Protein AF-A0A379AN83-F1 (afdb_monomer_lite)

InterPro domains:
  IPR002523 Mg2+ transporter protein, CorA-like/Zinc transport protein ZntB [PF01544] (27-116)
  IPR045861 CorA, cytoplasmic domain [SSF143865] (1-118)

Radius of gyration: 14.68 Å; chains: 1; bounding box: 39×29×40 Å

Foldseek 3Di:
DKWFWAADVNWTDTQDCPDPPRANVRGQEMEAAQDDPVRQVNCCVRPVAHDDDPVLLVDPDPPSAFDQDPNATWHWDWAWDADPVRDIDTWTWIWGDDPSHIYIYTHDDGPVVVVVVPDGD

pLDDT: mean 93.61, std 8.17, range [50.47, 98.81]

Secondary structure (DSSP, 8-state):
-EEEEEEETTEEEEPP--STTS-GGG-SEEEEES--HHHHHHHHHHH------HHHHH--SHHHHEEEETTEEEEEEEEEEE-TTS-EEEEEEEEEEETTEEEEEESS--HHHHHHHH---

Structure (mmCIF, N/CA/C/O backbone):
data_AF-A0A379AN83-F1
#
_entry.id   AF-A0A379AN83-F1
#
loop_
_atom_site.group_PDB
_atom_site.id
_atom_site.type_symbol
_atom_site.label_atom_id
_atom_site.label_alt_id
_atom_site.label_comp_id
_atom_site.label_asym_id
_atom_site.label_entity_id
_atom_site.label_seq_id
_atom_site.pdbx_PDB_ins_code
_atom_site.Cartn_x
_atom_site.Cartn_y
_atom_site.Cartn_z
_atom_site.occupancy
_atom_site.B_iso_or_equiv
_atom_site.auth_seq_id
_atom_site.auth_comp_id
_atom_site.auth_asym_id
_atom_site.auth_atom_id
_atom_site.pdbx_PDB_model_num
ATOM 1 N N . MET A 1 1 ? -0.184 8.493 -6.083 1.00 92.62 1 MET A N 1
ATOM 2 C CA . MET A 1 1 ? -1.600 8.192 -6.405 1.00 92.62 1 MET A CA 1
ATOM 3 C C . MET A 1 1 ? -2.177 7.183 -5.423 1.00 92.62 1 MET A C 1
ATOM 5 O O . MET A 1 1 ? -1.788 6.017 -5.429 1.00 92.62 1 MET A O 1
ATOM 9 N N . LEU A 1 2 ? -3.162 7.622 -4.645 1.00 95.19 2 LEU A N 1
ATOM 10 C CA . LEU A 1 2 ? -3.920 6.836 -3.676 1.00 95.19 2 LEU A CA 1
ATOM 11 C C . LEU A 1 2 ? -5.273 6.391 -4.252 1.00 95.19 2 LEU A C 1
ATOM 13 O O . LEU A 1 2 ? -6.004 7.153 -4.886 1.00 95.19 2 LEU A O 1
ATOM 17 N N . SER A 1 3 ? -5.631 5.129 -4.034 1.00 95.75 3 SER A N 1
ATOM 18 C CA . SER A 1 3 ? -6.962 4.577 -4.300 1.00 95.75 3 SER A CA 1
ATOM 19 C C . SER A 1 3 ? -7.429 3.756 -3.106 1.00 95.75 3 SER A C 1
ATOM 21 O O . SER A 1 3 ? -6.643 3.031 -2.510 1.00 95.75 3 SER A O 1
ATOM 23 N N . ALA A 1 4 ? -8.714 3.827 -2.773 1.00 96.62 4 ALA A N 1
ATOM 24 C CA . ALA A 1 4 ? -9.287 3.046 -1.685 1.00 96.62 4 ALA A CA 1
ATOM 25 C C . ALA A 1 4 ? -10.541 2.304 -2.145 1.00 96.62 4 ALA A C 1
ATOM 27 O O . ALA A 1 4 ? -11.290 2.778 -3.004 1.00 96.62 4 ALA A O 1
ATOM 28 N N . PHE A 1 5 ? -10.768 1.128 -1.572 1.00 96.19 5 PHE A N 1
ATOM 29 C CA . PHE A 1 5 ? -11.874 0.251 -1.921 1.00 96.19 5 PHE A CA 1
ATOM 30 C C . PHE A 1 5 ? -12.566 -0.241 -0.660 1.00 96.19 5 PHE A C 1
ATOM 32 O O . PHE A 1 5 ? -11.907 -0.633 0.304 1.00 96.19 5 PHE A O 1
ATOM 39 N N . LYS A 1 6 ? -13.896 -0.268 -0.682 1.00 94.75 6 LYS A N 1
ATOM 40 C CA . LYS A 1 6 ? -14.728 -0.889 0.351 1.00 94.75 6 LYS A CA 1
ATOM 41 C C . LYS A 1 6 ? -15.390 -2.148 -0.192 1.00 94.75 6 LYS A C 1
ATOM 43 O O . LYS A 1 6 ? -15.564 -2.308 -1.404 1.00 94.75 6 LYS A O 1
ATOM 48 N N . LEU A 1 7 ? -15.795 -3.022 0.718 1.00 93.44 7 LEU A N 1
ATOM 49 C CA . LEU A 1 7 ? -16.571 -4.204 0.381 1.00 93.44 7 LEU A CA 1
ATOM 50 C C . LEU A 1 7 ? -18.068 -3.879 0.420 1.00 93.44 7 LEU A C 1
ATOM 52 O O . LEU A 1 7 ? -18.569 -3.377 1.422 1.00 93.44 7 LEU A O 1
ATOM 56 N N . ASP A 1 8 ? -18.776 -4.196 -0.656 1.00 91.12 8 ASP A N 1
ATOM 57 C CA . ASP A 1 8 ? -20.231 -4.113 -0.752 1.00 91.12 8 ASP A CA 1
ATOM 58 C C . ASP A 1 8 ? -20.758 -5.434 -1.325 1.00 91.12 8 ASP A C 1
ATOM 60 O O . ASP A 1 8 ? -20.438 -5.790 -2.458 1.00 91.12 8 ASP A O 1
ATOM 64 N N . HIS A 1 9 ? -21.491 -6.209 -0.519 1.00 91.50 9 HIS A N 1
ATOM 65 C CA . HIS A 1 9 ? -21.972 -7.554 -0.876 1.00 91.50 9 HIS A CA 1
ATOM 66 C C . HIS A 1 9 ? -20.874 -8.454 -1.480 1.00 91.50 9 HIS A C 1
ATOM 68 O O . HIS A 1 9 ? -21.050 -9.056 -2.538 1.00 91.50 9 HIS A O 1
ATOM 74 N N . SER A 1 10 ? -19.712 -8.511 -0.817 1.00 90.12 10 SER A N 1
ATOM 75 C CA . SER A 1 10 ? -18.523 -9.257 -1.267 1.00 90.12 10 SER A CA 1
ATOM 76 C C . SER A 1 10 ? -17.925 -8.786 -2.599 1.00 90.12 10 SER A C 1
ATOM 78 O O . SER A 1 10 ? -17.111 -9.491 -3.193 1.00 90.12 10 SER A O 1
ATOM 80 N N . ARG A 1 11 ? -18.275 -7.581 -3.059 1.00 91.44 11 ARG A N 1
ATOM 81 C CA . ARG A 1 11 ? -17.699 -6.947 -4.248 1.00 91.44 11 ARG A CA 1
ATOM 82 C C . ARG A 1 11 ? -16.911 -5.711 -3.842 1.00 91.44 11 ARG A C 1
ATOM 84 O O . ARG A 1 11 ? -17.355 -4.920 -3.013 1.00 91.44 11 ARG A O 1
ATOM 91 N N . LEU A 1 12 ? -15.730 -5.545 -4.428 1.00 94.25 12 LEU A N 1
ATOM 92 C CA . LEU A 1 12 ? -14.934 -4.343 -4.220 1.00 94.25 12 LEU A CA 1
ATOM 93 C C . LEU A 1 12 ? -15.566 -3.180 -4.984 1.00 94.25 12 LEU A C 1
ATOM 95 O O . LEU A 1 12 ? -15.805 -3.264 -6.189 1.00 94.25 12 LEU A O 1
ATOM 99 N N . THR A 1 13 ? -15.825 -2.090 -4.272 1.00 93.50 13 THR A N 1
ATOM 100 C CA . THR A 1 13 ? -16.281 -0.820 -4.839 1.00 93.50 13 THR A CA 1
ATOM 101 C C . THR A 1 13 ? -15.263 0.251 -4.493 1.00 93.50 13 THR A C 1
ATOM 103 O O . THR A 1 13 ? -14.765 0.301 -3.368 1.00 93.50 13 THR A O 1
ATOM 106 N N . ARG A 1 14 ? -14.903 1.078 -5.476 1.00 93.88 14 ARG A N 1
ATOM 107 C CA . ARG A 1 14 ? -13.978 2.189 -5.256 1.00 93.88 14 ARG A CA 1
ATOM 108 C C . ARG A 1 14 ? -14.659 3.237 -4.375 1.00 93.88 14 ARG A C 1
ATOM 110 O O . ARG A 1 14 ? -15.847 3.503 -4.548 1.00 93.88 14 ARG A O 1
ATOM 117 N N . LEU A 1 15 ? -13.917 3.785 -3.421 1.00 92.75 15 LEU A N 1
ATOM 118 C CA . LEU A 1 15 ? -14.318 4.989 -2.708 1.00 92.75 15 LEU A CA 1
ATOM 119 C C . LEU A 1 15 ? -14.017 6.196 -3.596 1.00 92.75 15 LEU A C 1
ATOM 121 O O . LEU A 1 15 ? -12.894 6.329 -4.088 1.00 92.75 15 LEU A O 1
ATOM 125 N N . GLU A 1 16 ? -15.015 7.050 -3.790 1.00 88.12 16 GLU A N 1
ATOM 126 C CA . GLU A 1 16 ? -14.788 8.390 -4.320 1.00 88.12 16 GLU A CA 1
ATOM 127 C C . GLU A 1 16 ? -14.163 9.207 -3.184 1.00 88.12 16 GLU A C 1
ATOM 129 O O . GLU A 1 16 ? -14.734 9.300 -2.099 1.00 88.12 16 GLU A O 1
ATOM 134 N N . LEU A 1 17 ? -12.931 9.664 -3.402 1.00 84.12 17 LEU A N 1
ATOM 135 C CA . LEU A 1 17 ? -12.163 10.492 -2.474 1.00 84.12 17 LEU A CA 1
ATOM 136 C C . LEU A 1 17 ? -12.000 11.854 -3.149 1.00 84.12 17 LEU A C 1
ATOM 138 O O . LEU A 1 17 ? -10.938 12.153 -3.697 1.00 84.12 17 LEU A O 1
ATOM 142 N N . GLU A 1 18 ? -13.096 12.601 -3.223 1.00 75.81 18 GLU A N 1
ATOM 143 C CA . GLU A 1 18 ? -13.165 13.890 -3.918 1.00 75.81 18 GLU A CA 1
ATOM 144 C C . GLU A 1 18 ? -12.709 15.028 -2.997 1.00 75.81 18 GLU A C 1
ATOM 146 O O . GLU A 1 18 ? -12.048 15.955 -3.463 1.00 75.81 18 GLU A O 1
ATOM 151 N N . ASP A 1 19 ? -12.969 14.901 -1.691 1.00 68.88 19 ASP A N 1
ATOM 152 C CA . ASP A 1 19 ? -12.625 15.893 -0.674 1.00 68.88 19 ASP A CA 1
ATOM 153 C C . ASP A 1 19 ? -11.759 15.304 0.458 1.00 68.88 19 ASP A C 1
ATOM 155 O O . ASP A 1 19 ? -11.744 14.102 0.738 1.00 68.88 19 ASP A O 1
ATOM 159 N N . GLU A 1 20 ? -11.066 16.175 1.199 1.00 63.81 20 GLU A N 1
ATOM 160 C CA . GLU A 1 20 ? -10.297 15.800 2.402 1.00 63.81 20 GLU A CA 1
ATOM 161 C C . GLU A 1 20 ? -11.178 15.233 3.531 1.00 63.81 20 GLU A C 1
ATOM 163 O O . GLU A 1 20 ? -10.687 14.560 4.435 1.00 63.81 20 GLU A O 1
ATOM 168 N N . ASN A 1 21 ? -12.492 15.474 3.481 1.00 68.19 21 ASN A N 1
ATOM 169 C CA . ASN A 1 21 ? -13.445 14.909 4.437 1.00 68.19 21 ASN A CA 1
ATOM 170 C C . ASN A 1 21 ? -13.791 13.439 4.151 1.00 68.19 21 ASN A C 1
ATOM 172 O O . ASN A 1 21 ? -14.346 12.770 5.033 1.00 68.19 21 ASN A O 1
ATOM 176 N N . ASP A 1 22 ? -13.487 12.933 2.953 1.00 80.56 22 ASP A N 1
ATOM 177 C CA . ASP A 1 22 ? -13.760 11.545 2.598 1.00 80.56 22 ASP A CA 1
ATOM 178 C C . ASP A 1 22 ? -12.794 10.624 3.341 1.00 80.56 22 ASP A C 1
ATOM 180 O O . ASP A 1 22 ? -11.587 10.636 3.117 1.00 80.56 22 ASP A O 1
ATOM 184 N N . LYS A 1 23 ? -13.319 9.814 4.261 1.00 86.06 23 LYS A N 1
ATOM 185 C CA . LYS A 1 23 ? -12.468 9.018 5.149 1.00 86.06 23 LYS A CA 1
ATOM 186 C C . LYS A 1 23 ? -12.079 7.674 4.553 1.00 86.06 23 LYS A C 1
ATOM 188 O O . LYS A 1 23 ? -12.931 6.893 4.119 1.00 86.06 23 LYS A O 1
ATOM 193 N N . LEU A 1 24 ? -10.803 7.327 4.690 1.00 94.12 24 LEU A N 1
ATOM 194 C CA . LEU A 1 24 ? -10.251 6.015 4.354 1.00 94.12 24 LEU A CA 1
ATOM 195 C C . LEU A 1 24 ? -10.708 4.914 5.319 1.00 94.12 24 LEU A C 1
ATOM 197 O O . LEU A 1 24 ? -10.564 3.729 5.015 1.00 94.12 24 LEU A O 1
ATOM 201 N N . THR A 1 25 ? -11.271 5.269 6.474 1.00 92.81 25 THR A N 1
ATOM 202 C CA . THR A 1 25 ? -11.600 4.337 7.567 1.00 92.81 25 THR A CA 1
ATOM 203 C C . THR A 1 25 ? -12.550 3.207 7.160 1.00 92.81 25 THR A C 1
ATOM 205 O O . THR A 1 25 ? -12.493 2.121 7.734 1.00 92.81 25 THR A O 1
ATOM 208 N N . THR A 1 26 ? -13.391 3.414 6.143 1.00 92.69 26 THR A N 1
ATOM 209 C CA . THR A 1 26 ? -14.325 2.389 5.632 1.00 92.69 26 THR A CA 1
ATOM 210 C C . THR A 1 26 ? -13.718 1.460 4.578 1.00 92.69 26 THR A C 1
ATOM 212 O O . THR A 1 26 ? -14.368 0.505 4.148 1.00 92.69 26 THR A O 1
ATOM 215 N N . SER A 1 27 ? -12.483 1.721 4.145 1.00 96.25 27 SER A N 1
ATOM 216 C CA . SER A 1 27 ? -11.799 0.890 3.158 1.00 96.25 27 SER A CA 1
ATOM 217 C C . SER A 1 27 ? -11.383 -0.459 3.747 1.00 96.25 27 SER A C 1
ATOM 219 O O . SER A 1 27 ? -10.986 -0.553 4.909 1.00 96.25 27 SER A O 1
ATOM 221 N N . VAL A 1 28 ? -11.454 -1.500 2.920 1.00 97.31 28 VAL A N 1
ATOM 222 C CA . VAL A 1 28 ? -10.849 -2.818 3.167 1.00 97.31 28 VAL A CA 1
ATOM 223 C C . VAL A 1 28 ? -9.514 -2.960 2.431 1.00 97.31 2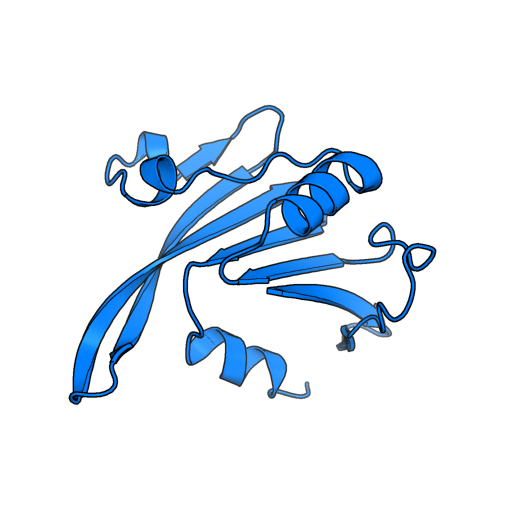8 VAL A C 1
ATOM 225 O O . VAL A 1 28 ? -8.685 -3.783 2.805 1.00 97.31 28 VAL A O 1
ATOM 228 N N . TRP A 1 29 ? -9.289 -2.141 1.401 1.00 98.31 29 TRP A N 1
ATOM 229 C CA . TRP A 1 29 ? -8.050 -2.110 0.634 1.00 98.31 29 TRP A CA 1
ATOM 230 C C . TRP A 1 29 ? -7.672 -0.670 0.277 1.00 98.31 29 TRP A C 1
ATOM 232 O O . TRP A 1 29 ? -8.496 0.061 -0.279 1.00 98.31 29 TRP A O 1
ATOM 242 N N . VAL A 1 30 ? -6.433 -0.282 0.580 1.00 98.19 30 VAL A N 1
ATOM 243 C CA . VAL A 1 30 ? -5.799 0.973 0.156 1.00 98.19 30 VAL A CA 1
ATOM 244 C C . VAL A 1 30 ? -4.622 0.638 -0.761 1.00 98.19 30 VAL A C 1
ATOM 246 O O . VAL A 1 30 ? -3.705 -0.075 -0.364 1.00 98.19 30 VAL A O 1
ATOM 249 N N . ASP A 1 31 ? -4.656 1.136 -1.993 1.00 98.31 31 ASP A N 1
ATOM 250 C CA . ASP A 1 31 ? -3.627 0.949 -3.019 1.00 98.31 31 ASP A CA 1
ATOM 251 C C . ASP A 1 31 ? -2.913 2.275 -3.280 1.00 98.31 31 ASP A C 1
ATOM 253 O O . ASP A 1 31 ? -3.550 3.274 -3.623 1.00 98.31 31 ASP A O 1
ATOM 257 N N . LEU A 1 32 ? -1.593 2.280 -3.121 1.00 98.19 32 LEU A N 1
ATOM 258 C CA . LEU A 1 32 ? -0.724 3.433 -3.303 1.00 98.19 32 LEU A CA 1
ATOM 259 C C . LEU A 1 32 ? 0.296 3.153 -4.401 1.00 98.19 32 LEU A C 1
ATOM 261 O O . LEU A 1 32 ? 1.070 2.196 -4.333 1.00 98.19 32 LEU A O 1
ATOM 265 N N . ILE A 1 33 ? 0.329 4.040 -5.389 1.00 97.94 33 ILE A N 1
ATOM 266 C CA . ILE A 1 33 ? 1.292 4.017 -6.489 1.00 97.94 33 ILE A CA 1
ATOM 267 C C . ILE A 1 33 ? 2.102 5.292 -6.432 1.00 97.94 33 ILE A C 1
ATOM 269 O O . ILE A 1 33 ? 1.507 6.364 -6.539 1.00 97.94 33 ILE A O 1
ATOM 273 N N . GLU A 1 34 ? 3.417 5.170 -6.262 1.00 96.69 34 GLU A N 1
ATOM 274 C CA . GLU A 1 34 ? 4.335 6.307 -6.113 1.00 96.69 34 GLU A CA 1
ATOM 275 C C . GLU A 1 34 ? 3.721 7.428 -5.256 1.00 96.69 34 GLU A C 1
ATOM 277 O O . GLU A 1 34 ? 3.502 8.534 -5.756 1.00 96.69 34 GLU A O 1
ATOM 282 N N . PRO A 1 35 ? 3.324 7.137 -4.000 1.00 96.31 35 PRO A N 1
ATOM 283 C CA . PRO A 1 35 ? 2.559 8.098 -3.235 1.00 96.31 35 PRO A CA 1
ATOM 284 C C . PRO A 1 35 ? 3.389 9.326 -2.886 1.00 96.31 35 PRO A C 1
ATOM 286 O O . PRO A 1 35 ? 4.560 9.217 -2.498 1.00 96.31 35 PRO A O 1
ATOM 289 N N . GLU A 1 36 ? 2.751 10.484 -2.988 1.00 95.44 36 GLU A N 1
ATOM 290 C CA . GLU A 1 36 ? 3.304 11.743 -2.501 1.00 95.44 36 GLU A CA 1
ATOM 291 C C . GLU A 1 36 ? 3.264 11.792 -0.967 1.00 95.44 36 GLU A C 1
ATOM 293 O O . GLU A 1 36 ? 2.556 11.018 -0.318 1.00 95.44 36 GLU A O 1
ATOM 298 N N . GLU A 1 37 ? 4.022 12.713 -0.368 1.00 95.00 37 GLU A N 1
ATOM 299 C CA . GLU A 1 37 ? 4.103 12.865 1.093 1.00 95.00 37 GLU A CA 1
ATOM 300 C C . GLU A 1 37 ? 2.717 13.068 1.722 1.00 95.00 37 GLU A C 1
ATOM 302 O O . GLU A 1 37 ? 2.355 12.338 2.639 1.00 95.00 37 GLU A O 1
ATOM 307 N N . GLY A 1 38 ? 1.876 13.926 1.134 1.00 95.25 38 GLY A N 1
ATOM 308 C CA . GLY A 1 38 ? 0.511 14.149 1.622 1.00 95.25 38 GLY A CA 1
ATOM 309 C C . GLY A 1 38 ? -0.381 12.899 1.585 1.00 95.25 38 GLY A C 1
ATOM 310 O O . GLY A 1 38 ? -1.229 12.718 2.457 1.00 95.25 38 GLY A O 1
ATOM 311 N N . GLU A 1 39 ? -0.184 11.993 0.622 1.00 95.62 39 GLU A N 1
ATOM 312 C CA . GLU A 1 39 ? -0.928 10.725 0.563 1.00 95.62 39 GLU A CA 1
ATOM 313 C C . GLU A 1 39 ? -0.458 9.751 1.653 1.00 95.62 39 GLU A C 1
ATOM 315 O O . GLU A 1 39 ? -1.281 9.053 2.251 1.00 95.62 39 GLU A O 1
ATOM 320 N N . ARG A 1 40 ? 0.850 9.723 1.944 1.00 96.69 40 ARG A N 1
ATOM 321 C CA . ARG A 1 40 ? 1.419 8.931 3.047 1.00 96.69 40 ARG A CA 1
ATOM 322 C C . ARG A 1 40 ? 0.939 9.454 4.397 1.00 96.69 40 ARG A C 1
ATOM 324 O O . ARG A 1 40 ? 0.458 8.668 5.210 1.00 96.69 40 ARG A O 1
ATOM 331 N N . ASP A 1 41 ? 0.988 10.766 4.596 1.00 95.94 41 ASP A N 1
ATOM 332 C CA . ASP A 1 41 ? 0.525 11.430 5.817 1.00 95.94 41 ASP A CA 1
ATOM 333 C C . ASP A 1 41 ? -0.967 11.199 6.052 1.00 95.94 41 ASP A C 1
ATOM 335 O O . ASP A 1 41 ? -1.404 10.977 7.184 1.00 95.94 41 ASP A O 1
ATOM 339 N N . ARG A 1 42 ? -1.770 11.195 4.984 1.00 95.00 42 ARG A N 1
ATOM 340 C CA . ARG A 1 42 ? -3.194 10.858 5.068 1.00 95.00 42 ARG A CA 1
ATOM 341 C C . ARG A 1 42 ? -3.411 9.423 5.551 1.00 95.00 42 ARG A C 1
ATOM 343 O O . ARG A 1 42 ? -4.214 9.205 6.454 1.00 95.00 42 ARG A O 1
ATOM 350 N N . VAL A 1 43 ? -2.680 8.446 5.008 1.00 96.75 43 VAL A N 1
ATOM 351 C CA . VAL A 1 43 ? -2.760 7.046 5.470 1.00 96.75 43 VAL A CA 1
ATOM 352 C C . VAL A 1 43 ? -2.323 6.921 6.932 1.00 96.75 43 VAL A C 1
ATOM 354 O O . VAL A 1 43 ? -3.023 6.286 7.724 1.00 96.75 43 VAL A O 1
ATOM 357 N N . GLN A 1 44 ? -1.232 7.581 7.320 1.00 96.62 44 GLN A N 1
ATOM 358 C CA . GLN A 1 44 ? -0.762 7.588 8.704 1.00 96.62 44 GLN A CA 1
ATOM 359 C C . GLN A 1 44 ? -1.786 8.225 9.655 1.00 96.62 44 GLN A C 1
ATOM 361 O O . GLN A 1 44 ? -2.081 7.673 10.711 1.00 96.62 44 GLN A O 1
ATOM 366 N N . SER A 1 45 ? -2.334 9.388 9.306 1.00 95.50 45 SER A N 1
ATOM 367 C CA . SER A 1 45 ? -3.225 10.153 10.187 1.00 95.50 45 SE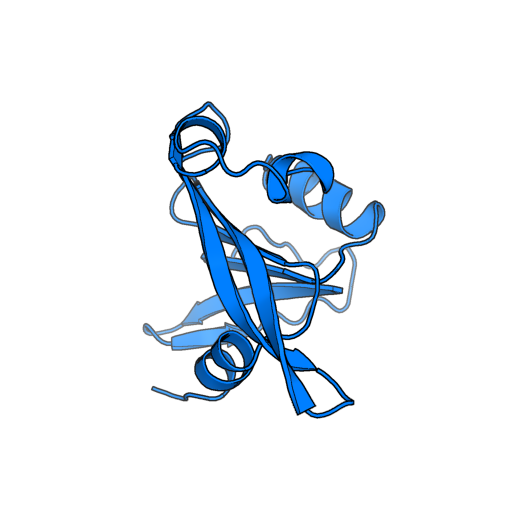R A CA 1
ATOM 368 C C . SER A 1 45 ? -4.620 9.541 10.311 1.00 95.50 45 SER A C 1
ATOM 370 O O . SER A 1 45 ? -5.195 9.550 11.401 1.00 95.50 45 SER A O 1
ATOM 372 N N . GLU A 1 46 ? -5.170 8.987 9.228 1.00 95.75 46 GLU A N 1
ATOM 373 C CA . GLU A 1 46 ? -6.516 8.409 9.231 1.00 95.75 46 GLU A CA 1
ATOM 374 C C . GLU A 1 46 ? -6.556 6.942 9.669 1.00 95.75 46 GLU A C 1
ATOM 376 O O . GLU A 1 46 ? -7.556 6.511 10.251 1.00 95.75 46 GLU A O 1
ATOM 381 N N . LEU A 1 47 ? -5.512 6.167 9.358 1.00 96.62 47 LEU A N 1
ATOM 382 C CA . LEU A 1 47 ? -5.485 4.712 9.554 1.00 96.62 47 LEU A CA 1
ATOM 383 C C . LEU A 1 47 ? -4.383 4.245 10.511 1.00 96.62 47 LEU A C 1
ATOM 385 O O . LEU A 1 47 ? -4.340 3.064 10.847 1.00 96.62 47 LEU A O 1
ATOM 389 N N . GLY A 1 48 ? -3.497 5.145 10.947 1.00 96.38 48 GLY A N 1
ATOM 390 C CA . GLY A 1 48 ? -2.396 4.816 11.849 1.00 96.38 48 GLY A CA 1
ATOM 391 C C . GLY A 1 48 ? -1.362 3.878 11.234 1.00 96.38 48 GLY A C 1
ATOM 392 O O . GLY A 1 48 ? -0.707 3.170 11.992 1.00 96.38 48 GLY A O 1
ATOM 393 N N . GLN A 1 49 ? -1.283 3.802 9.901 1.00 97.88 49 GLN A N 1
ATOM 394 C CA . GLN A 1 49 ? -0.441 2.848 9.182 1.00 97.88 49 GLN A CA 1
ATOM 395 C C . GLN A 1 49 ? 0.813 3.522 8.627 1.00 97.88 49 GLN A C 1
ATOM 397 O O . GLN A 1 49 ? 0.708 4.345 7.712 1.00 97.88 49 GLN A O 1
ATOM 402 N N . SER A 1 50 ? 1.981 3.077 9.091 1.00 96.00 50 SER A N 1
ATOM 403 C CA . SER A 1 50 ? 3.250 3.433 8.460 1.00 96.00 50 SER A CA 1
ATOM 404 C C . SER A 1 50 ? 3.422 2.628 7.173 1.00 96.00 50 SER A C 1
ATOM 406 O O . SER A 1 50 ? 3.121 1.432 7.116 1.00 96.00 50 SER A O 1
ATOM 408 N N . LEU A 1 51 ? 3.894 3.286 6.117 1.00 97.12 51 LEU A N 1
ATOM 409 C CA . LEU A 1 51 ? 4.180 2.655 4.830 1.00 97.12 51 LEU A CA 1
ATOM 410 C C . LEU A 1 51 ? 5.687 2.493 4.658 1.00 97.12 51 LEU A C 1
ATOM 412 O O . LEU A 1 51 ? 6.433 3.426 4.956 1.00 97.12 51 LEU A O 1
ATOM 416 N N . ALA A 1 52 ? 6.104 1.364 4.080 1.00 96.50 52 ALA A N 1
ATOM 417 C CA . ALA A 1 52 ? 7.502 1.118 3.748 1.00 96.50 52 ALA A CA 1
ATOM 418 C C . ALA A 1 52 ? 8.110 2.274 2.932 1.00 96.50 52 ALA A C 1
ATOM 420 O O . ALA A 1 52 ? 7.465 2.924 2.094 1.00 96.50 52 ALA A O 1
ATOM 421 N N . THR A 1 53 ? 9.375 2.549 3.196 1.00 95.19 53 THR A N 1
ATOM 422 C CA . THR A 1 53 ? 10.213 3.497 2.471 1.00 95.19 53 THR A CA 1
ATOM 423 C C . THR A 1 53 ? 10.746 2.860 1.189 1.00 95.19 53 THR A C 1
ATOM 425 O O . THR A 1 53 ? 10.740 1.645 1.031 1.00 95.19 53 THR A O 1
ATOM 428 N N . ARG A 1 54 ? 11.211 3.679 0.236 1.00 91.62 54 ARG A N 1
ATOM 429 C CA . ARG A 1 54 ? 11.772 3.151 -1.021 1.00 91.62 54 ARG A CA 1
ATOM 430 C C . ARG A 1 54 ? 12.971 2.212 -0.795 1.00 91.62 54 ARG A C 1
ATOM 432 O O . ARG A 1 54 ? 12.944 1.138 -1.382 1.00 91.62 54 ARG A O 1
ATOM 439 N N . PRO A 1 55 ? 13.957 2.536 0.070 1.00 94.38 55 PRO A N 1
ATOM 440 C CA . PRO A 1 55 ? 15.072 1.626 0.340 1.00 94.38 55 PRO A CA 1
ATOM 441 C C . PRO A 1 55 ? 14.635 0.251 0.868 1.00 94.38 55 PRO A C 1
ATOM 443 O O . PRO A 1 55 ? 15.156 -0.760 0.419 1.00 94.38 55 PRO A O 1
ATOM 446 N N . GLU A 1 56 ? 13.622 0.188 1.736 1.00 94.19 56 GLU A N 1
ATOM 447 C CA . GLU A 1 56 ? 13.107 -1.086 2.277 1.00 94.19 56 GLU A CA 1
ATOM 448 C C . GLU A 1 56 ? 12.455 -1.980 1.202 1.00 94.19 56 GLU A C 1
ATOM 450 O O . GLU A 1 56 ? 12.337 -3.192 1.378 1.00 94.19 56 GLU A O 1
ATOM 455 N N . LEU A 1 57 ? 12.024 -1.411 0.068 1.00 94.06 57 LEU A N 1
ATOM 456 C CA . LEU A 1 57 ? 11.505 -2.185 -1.069 1.00 94.06 57 LEU A CA 1
ATOM 457 C C . LEU A 1 57 ? 12.619 -2.803 -1.930 1.00 94.06 57 LEU A C 1
ATOM 459 O O . LEU A 1 57 ? 12.340 -3.712 -2.726 1.00 94.06 57 LEU A O 1
ATOM 463 N N . GLU A 1 58 ? 13.852 -2.308 -1.800 1.00 93.88 58 GLU A N 1
ATOM 464 C CA . GLU A 1 58 ? 15.034 -2.812 -2.507 1.00 93.88 58 GLU A CA 1
ATOM 465 C C . GLU A 1 58 ? 15.691 -3.987 -1.770 1.00 93.88 58 GLU A C 1
ATOM 467 O O . GLU A 1 58 ? 16.380 -4.791 -2.406 1.00 93.88 58 GLU A O 1
ATOM 472 N N . ASP A 1 59 ? 15.434 -4.131 -0.467 1.00 95.50 59 ASP A N 1
ATOM 473 C CA . ASP A 1 59 ? 15.960 -5.227 0.343 1.00 95.50 59 ASP A CA 1
ATOM 474 C C . ASP A 1 59 ? 15.486 -6.596 -0.183 1.00 95.50 59 ASP A C 1
ATOM 476 O O . ASP A 1 59 ? 14.317 -6.835 -0.529 1.00 95.50 59 ASP A O 1
ATOM 480 N N . ILE A 1 60 ? 16.424 -7.539 -0.261 1.00 93.62 60 ILE A N 1
ATOM 481 C CA . ILE A 1 60 ? 16.191 -8.875 -0.835 1.00 93.62 60 ILE A CA 1
ATOM 482 C C . ILE A 1 60 ? 16.165 -9.973 0.227 1.00 93.62 60 ILE A C 1
ATOM 484 O O . ILE A 1 60 ? 15.741 -11.099 -0.048 1.00 93.62 60 ILE A O 1
ATOM 488 N N . GLU A 1 61 ? 16.608 -9.658 1.437 1.00 95.56 61 GLU A N 1
ATOM 489 C CA . GLU A 1 61 ? 16.662 -10.554 2.576 1.00 95.56 61 GLU A CA 1
ATOM 490 C C . GLU A 1 61 ? 15.256 -11.004 2.975 1.00 95.56 61 GLU A C 1
ATOM 492 O O . GLU A 1 61 ? 14.333 -10.206 3.112 1.00 95.56 61 GLU A O 1
ATOM 497 N N . ALA A 1 62 ? 15.089 -12.301 3.244 1.00 91.94 62 ALA A N 1
ATOM 498 C CA . ALA A 1 62 ? 13.793 -12.846 3.644 1.00 91.94 62 ALA A CA 1
ATOM 499 C C . ALA A 1 62 ? 13.208 -12.136 4.880 1.00 91.94 62 ALA A C 1
ATOM 501 O O . ALA A 1 62 ? 12.006 -11.900 4.929 1.00 91.94 62 ALA A O 1
ATOM 502 N N . SER A 1 63 ? 14.055 -11.743 5.838 1.00 94.81 63 SER A N 1
ATOM 503 C CA . SER A 1 63 ? 13.648 -11.007 7.041 1.00 94.81 63 SER A CA 1
ATOM 504 C C . SER A 1 63 ? 13.192 -9.573 6.772 1.00 94.81 63 SER A C 1
ATOM 506 O O . SER A 1 63 ? 12.446 -9.039 7.578 1.00 94.81 63 SER A O 1
ATOM 508 N N . ALA A 1 64 ? 13.629 -8.962 5.668 1.00 94.69 64 ALA A N 1
ATOM 509 C CA . ALA A 1 64 ? 13.192 -7.634 5.235 1.00 94.69 64 ALA A CA 1
ATOM 510 C C . ALA A 1 64 ? 11.967 -7.696 4.304 1.00 94.69 64 ALA A C 1
ATOM 512 O O . ALA A 1 64 ? 11.394 -6.673 3.948 1.00 94.69 64 ALA A O 1
ATOM 513 N N . ARG A 1 65 ? 11.556 -8.904 3.889 1.00 97.38 65 ARG A N 1
ATOM 514 C CA . ARG A 1 65 ? 10.450 -9.110 2.945 1.00 97.38 65 ARG A CA 1
ATOM 515 C C . ARG A 1 65 ? 9.242 -9.806 3.543 1.00 97.38 65 ARG A C 1
ATOM 517 O O . ARG A 1 65 ? 8.143 -9.611 3.040 1.00 97.38 65 ARG A O 1
ATOM 524 N N . PHE A 1 66 ? 9.433 -10.647 4.552 1.00 97.88 66 PHE A N 1
ATOM 525 C CA . PHE A 1 66 ? 8.368 -11.443 5.154 1.00 97.88 66 PHE A CA 1
ATOM 526 C C . PHE A 1 66 ? 8.510 -11.387 6.672 1.00 97.88 66 PHE A C 1
ATOM 528 O O . PHE A 1 66 ? 9.306 -12.125 7.257 1.00 97.88 66 PHE A O 1
ATOM 535 N N . PHE A 1 67 ? 7.767 -10.484 7.303 1.00 97.94 67 PHE A N 1
ATOM 536 C CA . PHE A 1 67 ? 7.878 -10.226 8.735 1.00 97.94 67 PHE A CA 1
ATOM 537 C C . PHE A 1 67 ? 6.564 -9.694 9.314 1.00 97.94 67 PHE A C 1
ATOM 539 O O . PHE A 1 67 ? 5.663 -9.289 8.583 1.00 97.94 67 PHE A O 1
ATOM 546 N N . GLU A 1 68 ? 6.459 -9.724 10.640 1.00 98.19 68 GLU A N 1
ATOM 547 C CA . GLU A 1 68 ? 5.368 -9.115 11.399 1.00 98.19 68 GLU A CA 1
ATOM 548 C C . GLU A 1 68 ? 5.954 -8.136 12.420 1.00 98.19 68 GLU A C 1
ATOM 550 O O . GLU A 1 68 ? 6.956 -8.449 13.070 1.00 98.19 68 GLU A O 1
ATOM 555 N N . ASP A 1 69 ? 5.318 -6.979 12.581 1.00 96.81 69 ASP A N 1
ATOM 556 C CA . ASP A 1 69 ? 5.642 -5.976 13.598 1.00 96.81 69 ASP A CA 1
ATOM 557 C C . ASP A 1 69 ? 4.369 -5.248 14.097 1.00 96.81 69 ASP A C 1
ATOM 559 O O . ASP A 1 69 ? 3.250 -5.751 13.959 1.00 96.81 69 ASP A O 1
ATOM 563 N N . GLU A 1 70 ? 4.518 -4.076 14.723 1.00 96.06 70 GLU A N 1
ATOM 564 C CA . GLU A 1 70 ? 3.394 -3.272 15.232 1.00 96.06 70 GLU A CA 1
ATOM 565 C C . GLU A 1 70 ? 2.475 -2.690 14.137 1.00 96.06 70 GLU A C 1
ATOM 567 O O . GLU A 1 70 ? 1.298 -2.384 14.393 1.00 96.06 70 GLU A O 1
ATOM 572 N N . ASP A 1 71 ? 2.992 -2.594 12.913 1.00 96.06 71 ASP A N 1
ATOM 573 C CA . ASP A 1 71 ? 2.312 -2.128 11.708 1.00 96.06 71 ASP A CA 1
ATOM 574 C C . ASP A 1 71 ? 1.684 -3.279 10.899 1.00 96.06 71 ASP A C 1
ATOM 576 O O . ASP A 1 71 ? 1.022 -3.032 9.887 1.00 96.06 71 ASP A O 1
ATOM 580 N N . GLY A 1 72 ? 1.786 -4.523 11.379 1.00 97.75 72 GLY A N 1
ATOM 581 C CA . GLY A 1 72 ? 1.034 -5.678 10.888 1.00 97.75 72 GLY A CA 1
ATOM 582 C C . GLY A 1 72 ? 1.891 -6.745 10.213 1.00 97.75 72 GLY A C 1
ATOM 583 O O . GLY A 1 72 ? 3.071 -6.906 10.511 1.00 97.75 72 GLY A O 1
ATOM 584 N N . LEU A 1 73 ? 1.262 -7.526 9.332 1.00 98.56 73 LEU A N 1
ATOM 585 C CA . LEU A 1 73 ? 1.926 -8.549 8.523 1.00 98.56 73 LEU A CA 1
ATOM 586 C C . LEU A 1 73 ? 2.416 -7.941 7.213 1.00 98.56 73 LEU A C 1
ATOM 588 O O . LEU A 1 73 ? 1.594 -7.469 6.426 1.00 98.56 73 LEU A O 1
ATOM 592 N N . HIS A 1 74 ? 3.715 -8.042 6.948 1.00 98.69 74 HIS A N 1
ATOM 593 C CA . HIS A 1 74 ? 4.376 -7.482 5.772 1.00 98.69 74 HIS A CA 1
ATOM 594 C C . HIS A 1 74 ? 4.845 -8.577 4.817 1.00 98.69 74 HIS A C 1
ATOM 596 O O . HIS A 1 74 ? 5.462 -9.569 5.215 1.00 98.69 74 HIS A O 1
ATOM 602 N N . ILE A 1 75 ? 4.538 -8.394 3.533 1.00 98.56 75 ILE A N 1
ATOM 603 C CA . ILE A 1 75 ? 4.911 -9.291 2.439 1.00 98.56 75 ILE A CA 1
ATOM 604 C C . ILE A 1 75 ? 5.392 -8.440 1.263 1.00 98.56 75 ILE A C 1
ATOM 606 O O . ILE A 1 75 ? 4.596 -7.823 0.560 1.00 98.56 75 ILE A O 1
ATOM 610 N N . HIS A 1 76 ? 6.695 -8.431 1.003 1.00 98.38 76 HIS A N 1
ATOM 611 C CA . HIS A 1 76 ? 7.302 -7.750 -0.138 1.00 98.38 76 HIS A CA 1
ATOM 612 C C . HIS A 1 76 ? 7.534 -8.770 -1.253 1.00 98.38 76 HIS A C 1
ATOM 614 O O . HIS A 1 76 ? 8.421 -9.628 -1.179 1.00 98.38 76 HIS A O 1
ATOM 620 N N . SER A 1 77 ? 6.738 -8.697 -2.317 1.00 97.94 77 SER A N 1
ATOM 621 C CA . SER A 1 77 ? 6.758 -9.686 -3.399 1.00 97.94 77 SER A CA 1
ATOM 622 C C . SER A 1 77 ? 7.088 -9.048 -4.739 1.00 97.94 77 SER A C 1
ATOM 624 O O . SER A 1 77 ? 6.700 -7.914 -5.011 1.00 97.94 77 SER A O 1
ATOM 626 N N . PHE A 1 78 ? 7.812 -9.778 -5.586 1.00 97.94 78 PHE A N 1
ATOM 627 C CA . PHE A 1 78 ? 8.068 -9.332 -6.948 1.00 97.94 78 PHE A CA 1
ATOM 628 C C . PHE A 1 78 ? 6.832 -9.527 -7.818 1.00 97.94 78 PHE A C 1
ATOM 630 O O . PHE A 1 78 ? 6.240 -10.606 -7.855 1.00 97.94 78 PHE A O 1
ATOM 637 N N . PHE A 1 79 ? 6.488 -8.482 -8.558 1.00 98.25 79 PHE A N 1
ATOM 638 C CA . PHE A 1 79 ? 5.473 -8.507 -9.594 1.00 98.25 79 PHE A CA 1
ATOM 639 C C . PHE A 1 79 ? 6.115 -8.245 -10.947 1.00 98.25 79 PHE A C 1
ATOM 641 O O . PHE A 1 79 ? 6.852 -7.275 -11.129 1.00 98.25 79 PHE A O 1
ATOM 648 N N . PHE A 1 80 ? 5.796 -9.119 -11.894 1.00 97.94 80 PHE A N 1
ATOM 649 C CA . PHE A 1 80 ? 6.271 -9.026 -13.262 1.00 97.94 80 PHE A CA 1
ATOM 650 C C . PHE A 1 80 ? 5.598 -7.872 -14.013 1.00 97.94 80 PHE A C 1
ATOM 652 O O . PHE A 1 80 ? 4.392 -7.633 -13.862 1.00 97.94 80 PHE A O 1
ATOM 659 N N . TYR A 1 81 ? 6.364 -7.198 -14.865 1.00 97.06 81 TYR A N 1
ATOM 660 C CA . TYR A 1 81 ? 5.864 -6.239 -15.843 1.00 97.06 81 TYR A CA 1
ATOM 661 C C . TYR A 1 81 ? 6.765 -6.214 -17.086 1.00 97.06 81 TYR A C 1
ATOM 663 O O . TYR A 1 81 ? 7.902 -6.682 -17.052 1.00 97.06 81 TYR A O 1
ATOM 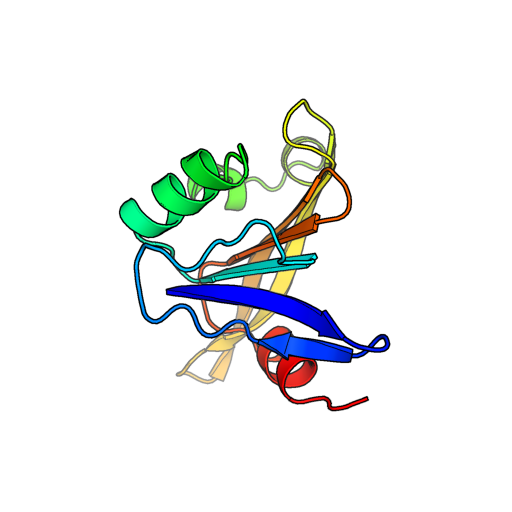671 N N . GLU A 1 82 ? 6.243 -5.639 -18.164 1.00 96.44 82 GLU A N 1
ATOM 672 C CA . GLU A 1 82 ? 7.011 -5.249 -19.349 1.00 96.44 82 GLU A CA 1
ATOM 673 C C . GLU A 1 82 ? 7.047 -3.717 -19.394 1.00 96.44 82 GLU A C 1
ATOM 675 O O . GLU A 1 82 ? 6.031 -3.070 -19.102 1.00 96.44 82 GLU A O 1
ATOM 680 N N . ASP A 1 83 ? 8.220 -3.135 -19.644 1.00 92.81 83 ASP A N 1
ATOM 681 C CA . ASP A 1 83 ? 8.375 -1.685 -19.783 1.00 92.81 83 ASP A CA 1
ATOM 682 C C . ASP A 1 83 ? 7.978 -1.186 -21.185 1.00 92.81 83 ASP A C 1
ATOM 684 O O . ASP A 1 83 ? 7.423 -1.921 -21.998 1.00 92.81 83 ASP A O 1
ATOM 688 N N . ALA A 1 84 ? 8.195 0.103 -21.452 1.00 89.88 84 ALA A N 1
ATOM 689 C CA . ALA A 1 84 ? 7.823 0.716 -22.727 1.00 89.88 84 ALA A CA 1
ATOM 690 C C . ALA A 1 84 ? 8.693 0.261 -23.914 1.00 89.88 84 ALA A C 1
ATOM 692 O O . ALA A 1 84 ? 8.290 0.475 -25.056 1.00 89.88 84 ALA A O 1
ATOM 693 N N . ASP A 1 85 ? 9.851 -0.349 -23.646 1.00 94.81 85 ASP A N 1
ATOM 694 C CA . ASP A 1 85 ? 10.807 -0.850 -24.637 1.00 94.81 85 ASP A CA 1
ATOM 695 C C . ASP A 1 85 ? 10.721 -2.389 -24.776 1.00 94.81 85 ASP A C 1
ATOM 697 O O . ASP A 1 85 ? 11.652 -3.027 -25.268 1.00 94.81 85 ASP A O 1
ATOM 701 N N . ASP A 1 86 ? 9.603 -2.990 -24.341 1.00 92.62 86 ASP A N 1
ATOM 702 C CA . ASP A 1 86 ? 9.335 -4.436 -24.330 1.00 92.62 86 ASP A CA 1
ATOM 703 C C . ASP A 1 86 ? 10.343 -5.258 -23.495 1.00 92.62 86 ASP A C 1
ATOM 705 O O . ASP A 1 86 ? 10.530 -6.462 -23.713 1.00 92.62 86 ASP A O 1
ATOM 709 N N . HIS A 1 87 ? 10.996 -4.646 -22.501 1.00 95.19 87 HIS A N 1
ATOM 710 C CA . HIS A 1 87 ? 11.861 -5.375 -21.579 1.00 95.19 87 HIS A CA 1
ATOM 711 C C . HIS A 1 87 ? 11.095 -5.891 -20.361 1.00 95.19 87 HIS A C 1
ATOM 713 O O . HIS A 1 87 ? 10.368 -5.170 -19.676 1.00 95.19 87 HIS A O 1
ATOM 719 N N . ALA A 1 88 ? 11.329 -7.165 -20.049 1.00 96.62 88 ALA A N 1
ATOM 720 C CA . ALA A 1 88 ? 10.818 -7.811 -18.852 1.00 96.62 88 ALA A CA 1
ATOM 721 C C . ALA A 1 88 ? 11.502 -7.280 -17.583 1.00 96.62 88 ALA A C 1
ATOM 723 O O . ALA A 1 88 ? 12.731 -7.206 -17.503 1.00 96.62 88 ALA A O 1
ATOM 724 N N . GLY A 1 89 ? 10.704 -7.005 -16.553 1.00 96.25 89 GLY A N 1
ATOM 725 C CA . GLY A 1 89 ? 11.178 -6.533 -15.259 1.00 96.25 89 GLY A CA 1
ATOM 726 C C . GLY A 1 89 ? 10.353 -7.059 -14.089 1.00 96.25 89 GLY A C 1
ATOM 727 O O . GLY A 1 89 ? 9.239 -7.560 -14.241 1.00 96.25 89 GLY A O 1
ATOM 728 N N . ASN A 1 90 ? 10.920 -6.918 -12.892 1.00 96.50 90 ASN A N 1
ATOM 729 C CA . ASN A 1 90 ? 10.227 -7.149 -11.629 1.00 96.50 90 ASN A CA 1
ATOM 730 C C . ASN A 1 90 ? 10.151 -5.842 -10.845 1.00 96.50 90 ASN A C 1
ATOM 732 O O . ASN A 1 90 ? 11.122 -5.089 -10.794 1.00 96.50 90 ASN A O 1
ATOM 736 N N . SER A 1 91 ? 9.001 -5.572 -10.239 1.00 96.94 91 SER A N 1
ATOM 737 C CA . SER A 1 91 ? 8.808 -4.469 -9.298 1.00 96.94 91 SER A CA 1
ATOM 738 C C . SER A 1 91 ? 8.389 -5.054 -7.958 1.00 96.94 91 SER A C 1
ATOM 740 O O . SER A 1 91 ? 7.494 -5.902 -7.909 1.00 96.94 91 SER A O 1
ATOM 742 N N . THR A 1 92 ? 9.061 -4.655 -6.878 1.00 98.12 92 THR A N 1
ATOM 743 C CA . THR A 1 92 ? 8.635 -5.027 -5.528 1.00 98.12 92 THR A CA 1
ATOM 744 C C . THR A 1 92 ? 7.325 -4.318 -5.209 1.00 98.12 92 THR A C 1
ATOM 746 O O . THR A 1 92 ? 7.188 -3.110 -5.397 1.00 98.12 92 THR A O 1
ATOM 749 N N . VAL A 1 93 ? 6.362 -5.082 -4.708 1.00 98.56 93 VAL A N 1
ATOM 750 C CA . VAL A 1 93 ? 5.136 -4.561 -4.112 1.00 98.56 93 VAL A CA 1
ATOM 751 C C . VAL A 1 93 ? 5.149 -4.934 -2.640 1.00 98.56 93 VAL A C 1
ATOM 753 O O . VAL A 1 93 ? 5.250 -6.120 -2.313 1.00 98.56 93 VAL A O 1
ATOM 756 N N . ALA A 1 94 ? 5.039 -3.932 -1.771 1.00 98.62 94 ALA A N 1
ATOM 75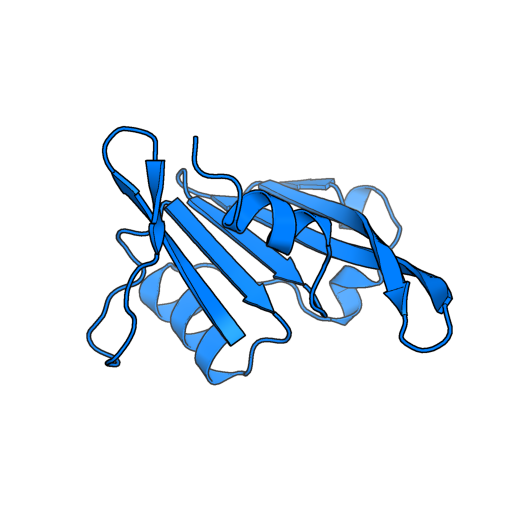7 C CA . ALA A 1 94 ? 4.834 -4.147 -0.348 1.00 98.62 94 ALA A CA 1
ATOM 758 C C . ALA A 1 94 ? 3.342 -4.316 -0.071 1.00 98.62 94 ALA A C 1
ATOM 760 O O . ALA A 1 94 ? 2.540 -3.413 -0.317 1.00 98.62 94 ALA A O 1
ATOM 761 N N . PHE A 1 95 ? 2.983 -5.498 0.415 1.00 98.81 95 PHE A N 1
ATOM 762 C CA . PHE A 1 95 ? 1.673 -5.791 0.967 1.00 98.81 95 PHE A CA 1
ATOM 763 C C . PHE A 1 95 ? 1.774 -5.713 2.481 1.00 98.81 95 PHE A C 1
ATOM 765 O O . PHE A 1 95 ? 2.617 -6.391 3.066 1.00 98.81 95 PHE A O 1
ATOM 772 N N . THR A 1 96 ? 0.872 -4.963 3.100 1.00 98.69 96 THR A N 1
ATOM 773 C CA . THR A 1 96 ? 0.728 -4.944 4.556 1.00 98.69 96 THR A CA 1
ATOM 774 C C . THR A 1 96 ? -0.708 -5.278 4.917 1.00 98.69 96 THR A C 1
ATOM 776 O O . THR A 1 96 ? -1.645 -4.749 4.317 1.00 98.69 96 THR A O 1
ATOM 779 N N . ILE A 1 97 ? -0.907 -6.181 5.873 1.00 98.69 97 ILE A N 1
ATOM 780 C CA . ILE A 1 97 ? -2.228 -6.520 6.4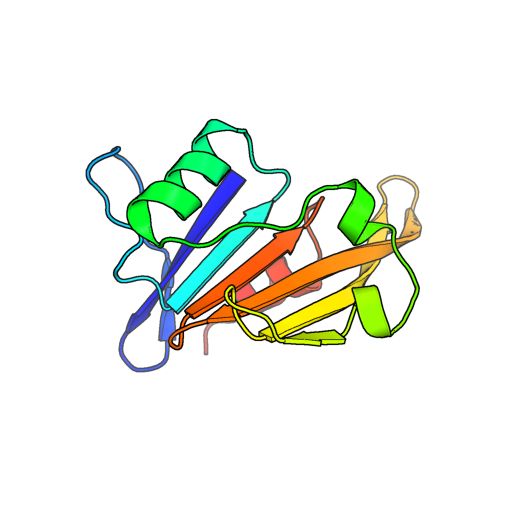05 1.00 98.69 97 ILE A CA 1
ATOM 781 C C . ILE A 1 97 ? -2.255 -6.162 7.883 1.00 98.69 97 ILE A C 1
ATOM 783 O O . ILE A 1 97 ? -1.505 -6.725 8.681 1.00 98.69 97 ILE A O 1
ATOM 787 N N . ARG A 1 98 ? -3.171 -5.266 8.252 1.00 98.12 98 ARG A N 1
ATOM 788 C CA . ARG A 1 98 ? -3.362 -4.820 9.634 1.00 98.12 98 ARG A CA 1
ATOM 789 C C . ARG A 1 98 ? -4.838 -4.560 9.897 1.00 98.12 98 ARG A C 1
ATOM 791 O O . ARG A 1 98 ? -5.514 -3.950 9.074 1.00 98.12 98 ARG A O 1
ATOM 798 N N . GLU A 1 99 ? -5.351 -5.064 11.020 1.00 95.75 99 GLU A N 1
ATOM 799 C CA . GLU A 1 99 ? -6.750 -4.866 11.451 1.00 95.75 99 GLU A CA 1
ATOM 800 C C . GLU A 1 99 ? -7.803 -5.198 10.369 1.00 95.75 99 GLU A C 1
ATOM 802 O O . GLU A 1 99 ? -8.837 -4.545 10.243 1.00 95.75 99 GLU A O 1
ATOM 807 N N . GLY A 1 100 ? -7.539 -6.226 9.556 1.00 95.88 100 GLY A N 1
ATOM 808 C CA . GLY A 1 100 ? -8.440 -6.649 8.479 1.00 95.88 100 GLY A CA 1
ATOM 809 C C . GLY A 1 100 ? -8.439 -5.746 7.238 1.00 95.88 100 GLY A C 1
ATOM 810 O O . GLY A 1 100 ? -9.254 -5.968 6.343 1.00 95.88 100 GLY A O 1
ATOM 811 N N . ARG A 1 101 ? -7.532 -4.763 7.156 1.00 98.00 101 ARG A N 1
ATOM 812 C CA . ARG A 1 101 ? -7.304 -3.926 5.973 1.00 98.00 101 ARG A CA 1
ATOM 813 C C . 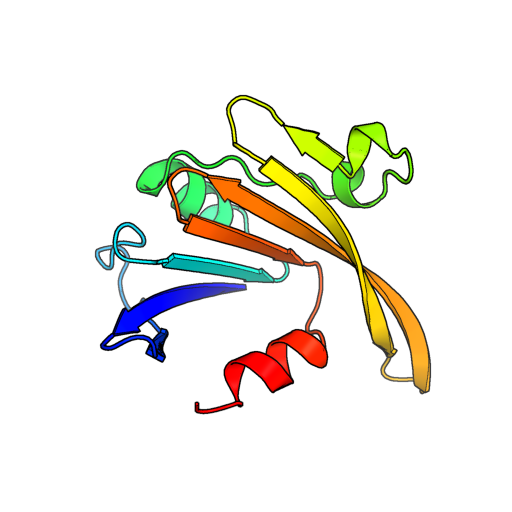ARG A 1 101 ? -6.025 -4.337 5.256 1.00 98.00 101 ARG A C 1
ATOM 815 O O . ARG A 1 101 ? -5.006 -4.604 5.888 1.00 98.00 101 ARG A O 1
ATOM 822 N N . LEU A 1 102 ? -6.102 -4.364 3.930 1.00 98.75 102 LEU A N 1
ATOM 823 C CA . LEU A 1 102 ? -4.964 -4.552 3.043 1.00 98.75 102 LEU A CA 1
ATOM 824 C C . LEU A 1 102 ? -4.412 -3.196 2.593 1.00 98.75 102 LEU A C 1
ATOM 826 O O . LEU A 1 102 ? -5.162 -2.342 2.122 1.00 98.75 102 LEU A O 1
ATOM 830 N N . TYR A 1 103 ? -3.097 -3.047 2.642 1.00 98.75 103 TYR A N 1
ATOM 831 C CA . TYR A 1 103 ? -2.357 -1.951 2.035 1.00 98.75 103 TYR A CA 1
ATOM 832 C C . TYR A 1 103 ? -1.460 -2.515 0.941 1.00 98.75 103 TYR A C 1
ATOM 834 O O . TYR A 1 103 ? -0.800 -3.534 1.146 1.00 98.75 103 TYR A O 1
ATOM 842 N N . THR A 1 104 ? -1.438 -1.866 -0.218 1.00 98.75 104 THR A N 1
ATOM 843 C CA . THR A 1 104 ? -0.481 -2.169 -1.284 1.00 98.75 104 THR A CA 1
ATOM 844 C C . THR A 1 104 ? 0.292 -0.916 -1.642 1.00 98.75 104 THR A C 1
ATOM 846 O O . THR A 1 104 ? -0.307 0.095 -1.992 1.00 98.75 104 THR A O 1
ATOM 849 N N . LEU A 1 105 ? 1.618 -0.983 -1.565 1.00 98.62 105 LEU A N 1
ATOM 850 C CA . LEU A 1 105 ? 2.528 0.082 -1.972 1.00 98.62 105 LEU A CA 1
ATOM 851 C C . LEU A 1 105 ? 3.388 -0.404 -3.136 1.00 98.62 105 LEU A C 1
ATOM 853 O O . LEU A 1 105 ? 4.029 -1.455 -3.056 1.00 98.62 105 LEU A O 1
ATOM 857 N N . ARG A 1 106 ? 3.405 0.370 -4.220 1.00 98.00 106 ARG A N 1
ATOM 858 C CA . ARG A 1 106 ? 4.122 0.031 -5.451 1.00 98.00 106 ARG A CA 1
ATOM 859 C C . ARG A 1 106 ? 4.666 1.265 -6.154 1.00 98.00 106 ARG A C 1
ATOM 861 O O . ARG A 1 106 ? 4.114 2.356 -6.056 1.00 98.00 106 ARG A O 1
ATOM 868 N N . GLU A 1 107 ? 5.742 1.075 -6.901 1.00 95.94 107 GLU A N 1
ATOM 869 C CA . GLU A 1 107 ? 6.436 2.162 -7.604 1.00 95.94 107 GLU A CA 1
ATOM 870 C C . GLU A 1 107 ? 5.932 2.391 -9.028 1.00 95.94 107 GLU A C 1
ATOM 872 O O . GLU A 1 107 ? 6.462 3.231 -9.741 1.00 95.94 107 GLU A O 1
ATOM 877 N N . ARG A 1 108 ? 4.963 1.599 -9.493 1.00 95.69 108 ARG A N 1
ATOM 878 C CA . ARG A 1 108 ? 4.444 1.716 -10.857 1.00 95.69 108 ARG A CA 1
ATOM 879 C C . ARG A 1 108 ? 3.098 1.046 -11.033 1.00 95.69 108 ARG A C 1
ATOM 881 O O . ARG A 1 108 ? 2.635 0.268 -10.190 1.00 95.69 108 ARG A O 1
ATOM 888 N N . GLU A 1 109 ? 2.499 1.309 -12.188 1.00 96.06 109 GLU A N 1
ATOM 889 C CA . GLU A 1 109 ? 1.371 0.532 -12.677 1.00 96.06 109 GLU A CA 1
ATOM 890 C C . GLU A 1 109 ? 1.774 -0.894 -13.051 1.00 96.06 109 GLU A C 1
ATOM 892 O O . GLU A 1 109 ? 2.787 -1.116 -13.709 1.00 96.06 109 GLU A O 1
ATOM 897 N N . LEU A 1 110 ? 0.968 -1.870 -12.619 1.00 97.31 110 LEU A N 1
ATOM 898 C CA . LEU A 1 110 ? 1.245 -3.291 -12.817 1.00 97.31 110 LEU A CA 1
ATOM 899 C C . LEU A 1 110 ? 0.066 -3.992 -13.507 1.00 97.31 110 LEU A C 1
ATOM 901 O O . LEU A 1 110 ? -1.085 -3.808 -13.086 1.00 97.31 110 LEU A O 1
ATOM 905 N N . PRO A 1 111 ? 0.316 -4.848 -14.521 1.00 96.25 111 PRO A N 1
ATOM 906 C CA . PRO A 1 111 ? -0.748 -5.537 -15.253 1.00 96.25 111 PRO A CA 1
ATOM 907 C C . PRO A 1 111 ? -1.682 -6.356 -14.355 1.00 96.25 111 PRO A C 1
ATOM 909 O O . PRO A 1 111 ? -2.895 -6.332 -14.561 1.00 96.25 111 PRO A O 1
ATOM 912 N N . ALA A 1 112 ? -1.140 -7.024 -13.331 1.00 96.88 112 ALA A N 1
ATOM 913 C CA . ALA A 1 112 ? -1.917 -7.830 -12.389 1.00 96.88 112 ALA A CA 1
ATOM 914 C C . ALA A 1 112 ? -2.940 -6.992 -11.600 1.00 96.88 112 ALA A C 1
ATOM 916 O O . ALA A 1 112 ? -4.100 -7.383 -11.482 1.00 96.88 112 ALA A O 1
ATOM 917 N N . PHE A 1 113 ? -2.540 -5.808 -11.126 1.00 97.19 113 PHE A N 1
ATOM 918 C CA . PHE A 1 113 ? -3.417 -4.886 -10.396 1.00 97.19 113 PHE A CA 1
ATOM 919 C C . PHE A 1 113 ? -4.511 -4.323 -11.301 1.00 97.19 113 PHE A C 1
ATOM 921 O O . PHE A 1 113 ? -5.684 -4.301 -10.924 1.00 97.19 113 PHE A O 1
ATOM 928 N N . ARG A 1 114 ? -4.145 -3.915 -12.524 1.00 93.31 114 ARG A N 1
ATOM 929 C CA . ARG A 1 114 ? -5.109 -3.445 -13.526 1.00 93.31 114 ARG A CA 1
ATOM 930 C C . ARG A 1 114 ? -6.140 -4.526 -13.844 1.00 93.31 114 ARG A C 1
ATOM 932 O O . ARG A 1 114 ? -7.335 -4.245 -13.825 1.00 93.31 114 ARG A O 1
ATOM 939 N N . LEU A 1 115 ? -5.688 -5.758 -14.082 1.00 95.12 115 LEU A N 1
ATOM 940 C CA . LEU A 1 115 ? -6.563 -6.891 -14.369 1.00 95.12 115 LEU A CA 1
ATOM 941 C C . LEU A 1 115 ? -7.508 -7.182 -13.198 1.00 95.12 115 LEU A C 1
ATOM 943 O O . LEU A 1 115 ? -8.712 -7.295 -13.412 1.00 95.12 115 LEU A O 1
ATOM 947 N N . TYR A 1 116 ? -6.990 -7.244 -11.968 1.00 95.12 116 TYR A N 1
ATOM 948 C CA . TYR A 1 116 ? -7.800 -7.524 -10.781 1.00 95.12 116 TYR A CA 1
ATOM 949 C C . TYR A 1 116 ? -8.849 -6.435 -10.513 1.00 95.12 116 TYR A C 1
ATOM 951 O O . TYR A 1 116 ? -9.990 -6.745 -10.188 1.00 95.12 116 TYR A O 1
ATOM 959 N N . ARG A 1 117 ? -8.510 -5.157 -10.729 1.00 90.81 117 ARG A N 1
ATOM 960 C CA . ARG A 1 117 ? -9.455 -4.031 -10.591 1.00 90.81 117 ARG A CA 1
ATOM 961 C C . ARG A 1 117 ? -10.543 -4.017 -11.668 1.00 90.81 117 ARG A C 1
ATOM 963 O O . ARG A 1 117 ? -11.626 -3.488 -11.431 1.00 90.81 117 ARG A O 1
ATOM 970 N N . MET A 1 118 ? -10.252 -4.545 -12.857 1.00 83.19 118 MET A N 1
ATOM 971 C CA . MET A 1 118 ? -11.214 -4.648 -13.959 1.00 83.19 118 MET A CA 1
ATOM 972 C C . MET A 1 118 ? -12.100 -5.886 -13.856 1.00 83.19 118 MET A C 1
ATOM 974 O O . MET A 1 118 ? -13.233 -5.860 -14.343 1.00 83.19 118 MET A O 1
ATOM 978 N N . ALA A 1 119 ? -11.584 -6.962 -13.257 1.00 68.25 119 ALA A N 1
ATOM 979 C CA . ALA A 1 119 ? -12.332 -8.181 -13.022 1.00 68.25 119 ALA A CA 1
ATOM 980 C C . ALA A 1 119 ? -13.537 -7.850 -12.135 1.00 68.25 119 ALA A C 1
ATOM 982 O O . ALA A 1 119 ? -13.416 -7.617 -10.937 1.00 68.25 119 ALA A O 1
ATOM 983 N N . ARG A 1 120 ? -14.718 -7.782 -12.751 1.00 54.09 120 ARG A N 1
ATOM 984 C CA . ARG A 1 120 ? -15.984 -7.761 -12.028 1.00 54.09 120 ARG A CA 1
ATOM 985 C C . ARG A 1 120 ? -16.293 -9.216 -11.662 1.00 54.09 120 ARG A C 1
ATOM 987 O O . ARG A 1 120 ? -16.570 -9.973 -12.591 1.00 54.09 120 ARG A O 1
ATOM 994 N N . PRO A 1 121 ? -16.220 -9.624 -10.384 1.00 50.47 121 PRO A N 1
ATOM 995 C CA . PRO A 1 121 ? -16.917 -10.824 -9.951 1.00 50.47 121 PRO A CA 1
ATOM 996 C C . PRO A 1 121 ? -18.433 -10.605 -10.055 1.00 50.47 121 PRO A C 1
ATOM 998 O O . PRO A 1 121 ? -18.902 -9.446 -9.849 1.00 50.47 121 PRO A O 1
#

Organism: Enterobacter agglomerans (NCBI:txid549)

Sequence (121 aa):
MLSAFKLDHSRLTRLELEDENDKLTTSVWVDLIEPEEGERDRVQSELGQSLATRPELEDIEASARFFEDEDGLHIHSFFFYEDADDHAGNSTVAFTIREGRLYTLRERELPAFRLYRMARP